Protein AF-A0A284RHS3-F1 (afdb_monomer_lite)

Sequence (87 aa):
MAYVGLHEETWKRMHTLEELVGPQYSFTHYGWSGSVAMPITNKHGTIIAVLTGHPEDPNWDRVHKEVADHLETTCHAFTLTKKQRTH

Structure (mmCIF, N/CA/C/O backbone):
data_AF-A0A284RHS3-F1
#
_entry.id   AF-A0A284RHS3-F1
#
loop_
_atom_site.group_PDB
_atom_site.id
_atom_site.type_symbol
_atom_site.label_atom_id
_atom_site.label_alt_id
_atom_site.label_comp_id
_atom_site.label_asym_id
_atom_site.label_entity_id
_atom_site.label_seq_id
_atom_site.pdbx_PDB_ins_code
_atom_site.Cartn_x
_atom_site.Cartn_y
_atom_site.Cartn_z
_atom_site.occupancy
_atom_site.B_iso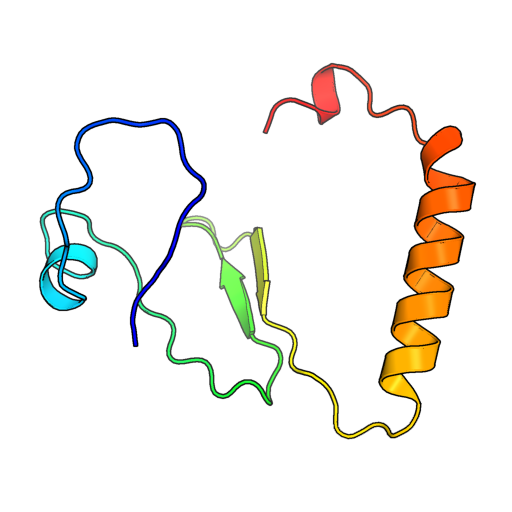_or_equiv
_atom_site.auth_seq_id
_atom_site.auth_comp_id
_atom_site.auth_asym_id
_atom_site.auth_atom_id
_atom_site.pdbx_PDB_model_num
ATOM 1 N N . MET A 1 1 ? 7.657 -4.650 13.566 1.00 36.91 1 MET A N 1
ATOM 2 C CA . MET A 1 1 ? 7.826 -3.907 12.298 1.00 36.91 1 MET A CA 1
ATOM 3 C C . MET A 1 1 ? 7.268 -2.509 12.517 1.00 36.91 1 MET A C 1
ATOM 5 O O . MET A 1 1 ? 6.150 -2.416 13.003 1.00 36.91 1 MET A O 1
ATOM 9 N N . ALA A 1 2 ? 8.068 -1.460 12.304 1.00 42.81 2 ALA A N 1
ATOM 10 C CA . ALA A 1 2 ? 7.747 -0.076 12.679 1.00 42.81 2 ALA A CA 1
ATOM 11 C C . ALA A 1 2 ? 7.585 0.815 11.436 1.00 42.81 2 ALA A C 1
ATOM 13 O O . ALA A 1 2 ? 8.261 0.599 10.433 1.00 42.81 2 ALA A O 1
ATOM 14 N N . TYR A 1 3 ? 6.692 1.803 11.515 1.00 66.25 3 TYR A N 1
ATOM 15 C CA . TYR A 1 3 ? 6.410 2.773 10.452 1.00 66.25 3 TYR A CA 1
ATOM 16 C C . TYR A 1 3 ? 7.208 4.070 10.667 1.00 66.25 3 TYR A C 1
ATOM 18 O O . TYR A 1 3 ? 7.242 4.590 11.783 1.00 66.25 3 TYR A O 1
ATOM 26 N N . VAL A 1 4 ? 7.820 4.614 9.608 1.00 55.38 4 VAL A N 1
ATOM 27 C CA . VAL A 1 4 ? 8.542 5.900 9.626 1.00 55.38 4 VAL A CA 1
ATOM 28 C C . VAL A 1 4 ? 7.919 6.840 8.592 1.00 55.38 4 VAL A C 1
ATOM 30 O O . VAL A 1 4 ? 8.060 6.629 7.393 1.00 55.38 4 VAL A O 1
ATOM 33 N N . GLY A 1 5 ? 7.227 7.882 9.063 1.00 60.69 5 GLY A N 1
ATOM 34 C CA . GLY A 1 5 ? 6.737 8.998 8.244 1.00 60.69 5 GLY A CA 1
ATOM 35 C C . GLY A 1 5 ? 7.688 10.203 8.265 1.00 60.69 5 GLY A C 1
ATOM 36 O O . GLY A 1 5 ? 8.387 10.429 9.263 1.00 60.69 5 GLY A O 1
ATOM 37 N N . LEU A 1 6 ? 7.697 10.962 7.161 1.00 48.84 6 LEU A N 1
ATOM 38 C CA . LEU A 1 6 ? 8.554 12.129 6.902 1.00 48.84 6 LEU A CA 1
ATOM 39 C C . LEU A 1 6 ? 8.453 13.227 7.976 1.00 48.84 6 LEU A C 1
ATOM 41 O O . LEU A 1 6 ? 7.499 13.309 8.747 1.00 48.84 6 LEU A O 1
ATOM 45 N N . HIS A 1 7 ? 9.537 13.990 8.073 1.00 46.00 7 HIS A N 1
ATOM 46 C CA . HIS A 1 7 ? 10.006 14.697 9.257 1.00 46.00 7 HIS A CA 1
ATOM 47 C C . HIS A 1 7 ? 9.836 16.214 9.123 1.00 46.00 7 HIS A C 1
ATOM 49 O O . HIS A 1 7 ? 10.619 16.861 8.435 1.00 46.00 7 HIS A O 1
ATOM 55 N N . GLU A 1 8 ? 8.881 16.768 9.866 1.00 49.84 8 GLU A N 1
ATOM 56 C CA . GLU A 1 8 ? 9.037 18.085 10.481 1.00 49.84 8 GLU A CA 1
ATOM 57 C C . GLU A 1 8 ? 9.108 17.857 11.997 1.00 49.84 8 GLU A C 1
ATOM 59 O O . GLU A 1 8 ? 8.317 17.111 12.579 1.00 49.84 8 GLU A O 1
ATOM 64 N N . GLU A 1 9 ? 10.162 18.384 12.610 1.00 56.22 9 GLU A N 1
ATOM 65 C CA . GLU A 1 9 ? 10.499 18.243 14.023 1.00 56.22 9 GLU A CA 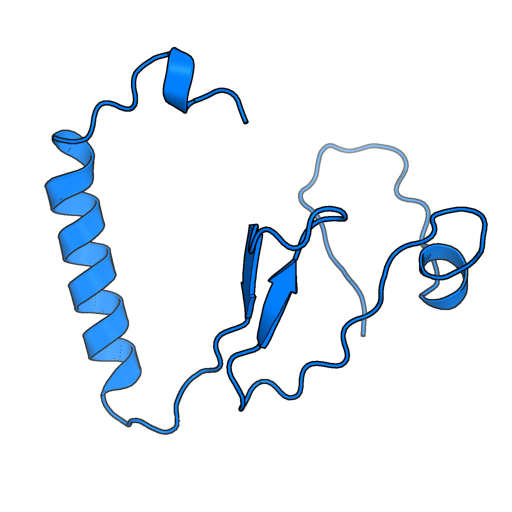1
ATOM 66 C C . GLU A 1 9 ? 9.362 18.783 14.893 1.00 56.22 9 GLU A C 1
ATOM 68 O O . GLU A 1 9 ? 9.200 19.990 15.021 1.00 56.22 9 GLU A O 1
ATOM 73 N N . THR A 1 10 ? 8.539 17.901 15.464 1.00 54.97 10 THR A N 1
ATOM 74 C CA . THR A 1 10 ? 7.959 18.004 16.817 1.00 54.97 10 THR A CA 1
ATOM 75 C C . THR A 1 10 ? 7.026 16.799 17.077 1.00 54.97 10 THR A C 1
ATOM 77 O O . THR A 1 10 ? 6.374 16.286 16.176 1.00 54.97 10 THR A O 1
ATOM 80 N N . TRP A 1 11 ? 6.998 16.314 18.326 1.00 46.91 11 TRP A N 1
ATOM 81 C CA . TRP A 1 11 ? 5.951 15.472 18.949 1.00 46.91 11 TRP A CA 1
ATOM 82 C C . TRP A 1 11 ? 5.586 14.078 18.368 1.00 46.91 11 TRP A C 1
ATOM 84 O O . TRP A 1 11 ? 4.429 13.665 18.428 1.00 46.91 11 TRP A O 1
ATOM 94 N N . LYS A 1 12 ? 6.541 13.255 17.909 1.00 59.75 12 LYS A N 1
ATOM 95 C CA . LYS A 1 12 ? 6.229 11.856 17.529 1.00 59.75 12 LYS A CA 1
ATOM 96 C C . LYS A 1 12 ? 5.948 10.972 18.758 1.00 59.75 12 LYS A C 1
ATOM 98 O O . LYS A 1 12 ? 6.868 10.446 19.379 1.00 59.75 12 LYS A O 1
ATOM 103 N N . ARG A 1 13 ? 4.666 10.783 19.095 1.00 72.12 13 ARG A N 1
ATOM 104 C CA . ARG A 1 13 ? 4.206 9.702 19.983 1.00 72.12 13 ARG A CA 1
ATOM 105 C C . ARG A 1 13 ? 4.271 8.378 19.222 1.00 72.12 13 ARG A C 1
ATOM 107 O O . ARG A 1 13 ? 3.776 8.272 18.104 1.00 72.12 13 ARG A O 1
ATOM 114 N N . MET A 1 14 ? 4.895 7.374 19.826 1.00 79.62 14 MET A N 1
ATOM 115 C CA . MET A 1 14 ? 4.910 6.021 19.282 1.00 79.62 14 MET A CA 1
ATOM 116 C C . MET A 1 14 ? 3.561 5.354 19.576 1.00 79.62 14 MET A C 1
ATOM 118 O O . MET A 1 14 ? 3.125 5.349 20.725 1.00 79.62 14 MET A O 1
ATOM 122 N N . HIS A 1 15 ? 2.912 4.827 18.540 1.00 82.56 15 HIS A N 1
ATOM 123 C CA . HIS A 1 15 ? 1.636 4.117 18.630 1.00 82.56 15 HIS A CA 1
ATOM 124 C C . HIS A 1 15 ? 1.840 2.628 18.371 1.00 82.56 15 HIS A C 1
ATOM 126 O O . HIS A 1 15 ? 2.633 2.260 17.496 1.00 82.56 15 HIS A O 1
ATOM 132 N N . THR A 1 16 ? 1.136 1.770 19.112 1.00 88.19 16 THR A N 1
ATOM 133 C CA . THR A 1 16 ? 1.118 0.330 18.811 1.00 88.19 16 THR A CA 1
ATOM 134 C C . THR A 1 16 ? 0.102 0.022 17.714 1.00 88.19 16 THR A C 1
ATOM 136 O O . THR A 1 16 ? -0.786 0.826 17.421 1.00 88.19 16 THR A O 1
ATOM 139 N N . LEU A 1 17 ? 0.219 -1.153 17.088 1.00 84.62 17 LEU A N 1
ATOM 140 C CA . LEU A 1 17 ? -0.754 -1.572 16.081 1.00 84.62 17 LEU A CA 1
ATOM 141 C C . LEU A 1 17 ? -2.153 -1.699 16.696 1.00 84.62 17 LEU A C 1
ATOM 143 O O . LEU A 1 17 ? -3.117 -1.269 16.071 1.00 84.62 17 LEU A O 1
ATOM 147 N N . GLU A 1 18 ? -2.254 -2.228 17.919 1.00 86.44 18 GLU A N 1
ATOM 148 C CA . GLU A 1 18 ? -3.515 -2.374 18.655 1.00 86.44 18 GLU A CA 1
ATOM 149 C C . GLU A 1 18 ? -4.195 -1.025 18.900 1.00 86.44 18 GLU A C 1
ATOM 151 O O . GLU A 1 18 ? -5.413 -0.929 18.771 1.00 86.44 18 GLU A O 1
ATOM 156 N N . GLU A 1 19 ? -3.425 0.026 19.206 1.00 85.94 19 GLU A N 1
ATOM 157 C CA . GLU A 1 19 ? -3.969 1.382 19.331 1.00 85.94 19 GLU A CA 1
ATOM 158 C C . GLU A 1 19 ? -4.563 1.854 17.999 1.00 85.94 19 GLU A C 1
ATOM 160 O O . GLU A 1 19 ? -5.690 2.348 17.970 1.00 85.94 19 GLU A O 1
ATOM 165 N N . LEU A 1 20 ? -3.842 1.654 16.890 1.00 85.62 20 LEU A N 1
ATOM 166 C CA . LEU A 1 20 ? -4.257 2.115 15.562 1.00 85.62 20 LEU A CA 1
ATOM 167 C C . LEU A 1 20 ? -5.493 1.376 15.030 1.00 85.62 20 LEU A C 1
ATOM 169 O O . LEU A 1 20 ? -6.383 2.008 14.461 1.00 85.62 20 LEU A O 1
ATOM 173 N N . VAL A 1 21 ? -5.573 0.056 15.214 1.00 88.00 21 VAL A N 1
ATOM 174 C CA . VAL A 1 21 ? -6.752 -0.737 14.800 1.00 88.00 21 VAL A CA 1
ATOM 175 C C . VAL A 1 21 ? -7.895 -0.668 15.810 1.00 88.00 21 VAL A C 1
ATOM 177 O O . VAL A 1 21 ? -9.025 -1.048 15.504 1.00 88.00 21 VAL A O 1
ATOM 180 N N . GLY A 1 22 ? -7.600 -0.201 17.022 1.00 84.25 22 GLY A N 1
ATOM 181 C CA . GLY A 1 22 ? -8.554 -0.044 18.102 1.00 84.25 22 GLY A CA 1
ATOM 182 C C . GLY A 1 22 ? -9.580 1.063 17.841 1.00 84.25 22 GLY A C 1
ATOM 183 O O . GLY A 1 22 ? -9.475 1.833 16.884 1.00 84.25 22 GLY A O 1
ATOM 184 N N . PRO A 1 23 ? -10.574 1.201 18.733 1.00 84.75 23 PRO A N 1
ATOM 185 C CA . PRO A 1 23 ? -11.716 2.097 18.537 1.00 84.75 23 PRO A CA 1
ATOM 186 C C . PRO A 1 23 ? -11.324 3.576 18.436 1.00 84.75 23 PRO A C 1
ATOM 188 O O . PRO A 1 23 ? -12.091 4.380 17.915 1.00 84.75 23 PRO A O 1
ATOM 191 N N . GLN A 1 24 ? -10.136 3.942 18.923 1.00 82.81 24 GLN A N 1
ATOM 192 C CA . GLN A 1 24 ? -9.658 5.319 18.918 1.00 82.81 24 GLN A CA 1
ATOM 193 C C . GLN A 1 24 ? -9.332 5.832 17.509 1.00 82.81 24 GLN A C 1
ATOM 195 O O . GLN A 1 24 ? -9.659 6.973 17.194 1.00 82.81 24 GLN A O 1
ATOM 200 N N . TYR A 1 25 ? -8.699 5.005 16.673 1.00 80.12 25 TYR A N 1
ATOM 201 C CA . TYR A 1 25 ? -8.252 5.403 15.332 1.00 80.12 25 TYR A CA 1
ATOM 202 C C . TYR A 1 25 ? -8.947 4.611 14.221 1.00 80.12 25 TYR A C 1
ATOM 204 O O . TYR A 1 25 ? -9.078 5.118 13.108 1.00 80.12 25 TYR A O 1
ATOM 212 N N . SER A 1 26 ? -9.466 3.416 14.529 1.00 83.25 26 SER A N 1
ATOM 213 C CA . SER A 1 26 ? -10.265 2.576 13.627 1.00 83.25 26 SER A CA 1
ATOM 214 C C . SER A 1 26 ? -9.589 2.303 12.278 1.00 83.25 26 SER A C 1
ATOM 216 O O . SER A 1 26 ? -10.252 2.205 11.242 1.00 83.25 26 SER A O 1
ATOM 218 N N . PHE A 1 27 ? -8.259 2.200 12.260 1.00 84.31 27 PHE A N 1
ATOM 219 C CA . PHE A 1 27 ? -7.536 1.854 11.043 1.00 84.31 27 PHE A CA 1
ATOM 220 C C . PHE A 1 27 ? -7.742 0.383 10.700 1.00 84.31 27 PHE A C 1
ATOM 222 O O . PHE A 1 27 ? -7.809 -0.491 11.560 1.00 84.31 27 PHE A O 1
ATOM 229 N N . THR A 1 28 ? -7.818 0.100 9.404 1.00 83.00 28 THR A N 1
A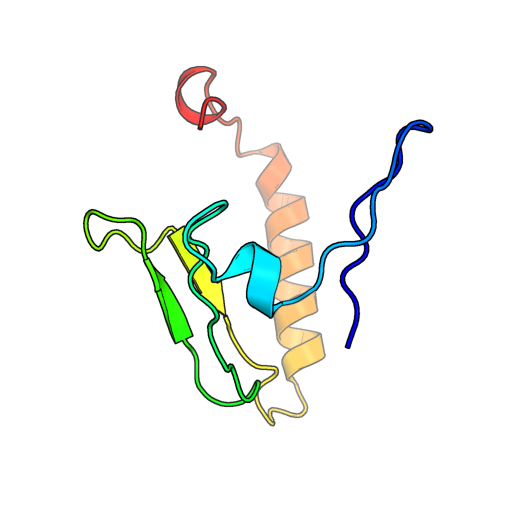TOM 230 C CA . THR A 1 28 ? -7.877 -1.275 8.911 1.00 83.00 28 THR A CA 1
ATOM 231 C C . THR A 1 28 ? -6.462 -1.776 8.672 1.00 83.00 28 THR A C 1
ATOM 233 O O . THR A 1 28 ? -5.726 -1.210 7.864 1.00 83.00 28 THR A O 1
ATOM 236 N N . HIS A 1 29 ? -6.077 -2.841 9.369 1.00 84.12 29 HIS A N 1
ATOM 237 C CA . HIS A 1 29 ? -4.806 -3.507 9.124 1.00 84.12 29 HIS A CA 1
ATOM 238 C C . HIS A 1 29 ? -4.948 -4.519 7.986 1.00 84.12 29 HIS A C 1
ATOM 240 O O . HIS A 1 29 ? -5.760 -5.441 8.055 1.00 84.12 29 HIS A O 1
ATOM 246 N N . TYR A 1 30 ?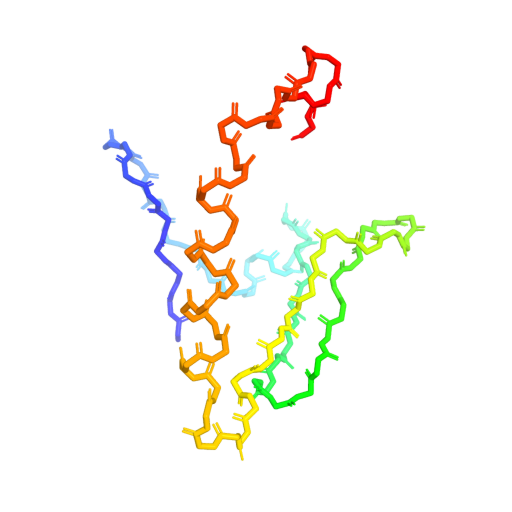 -4.129 -4.351 6.951 1.00 82.31 30 TYR A N 1
ATOM 247 C CA . TYR A 1 30 ? -4.063 -5.246 5.805 1.00 82.31 30 TYR A CA 1
ATOM 248 C C . TYR A 1 30 ? -2.790 -6.091 5.888 1.00 82.31 30 TYR A C 1
ATOM 250 O O . TYR A 1 30 ? -1.689 -5.601 5.643 1.00 82.31 30 TYR A O 1
ATOM 258 N N . GLY A 1 31 ? -2.942 -7.371 6.235 1.00 79.62 31 GLY A N 1
ATOM 259 C CA . GLY A 1 31 ? -1.842 -8.334 6.257 1.00 79.62 31 GLY A CA 1
ATOM 260 C C . GLY A 1 31 ? -1.454 -8.744 4.839 1.00 79.62 31 GLY A C 1
ATOM 261 O O . GLY A 1 31 ? -1.973 -9.725 4.315 1.00 79.62 31 GLY A O 1
ATOM 262 N N . TRP A 1 32 ? -0.579 -7.973 4.202 1.00 84.06 32 TRP A N 1
ATOM 263 C CA . TRP A 1 32 ? -0.148 -8.231 2.833 1.00 84.06 32 TRP A CA 1
ATOM 264 C C . TRP A 1 32 ? 1.144 -9.053 2.786 1.00 84.06 32 TRP A C 1
ATOM 266 O O . TRP A 1 32 ? 2.142 -8.682 3.397 1.00 84.06 32 TRP A O 1
ATOM 276 N N . SER A 1 33 ? 1.135 -10.156 2.034 1.00 77.69 33 SER A N 1
ATOM 277 C CA . SER A 1 33 ? 2.283 -11.062 1.881 1.00 77.69 33 SER A CA 1
ATOM 278 C C . SER A 1 33 ? 3.324 -10.592 0.863 1.00 77.69 33 SER A C 1
ATOM 280 O O . SER A 1 33 ? 4.361 -11.234 0.728 1.00 77.69 33 SER A O 1
ATOM 282 N N . GLY A 1 34 ? 3.048 -9.525 0.106 1.00 75.81 34 GLY A N 1
ATOM 283 C CA . GLY A 1 34 ? 3.949 -9.029 -0.937 1.00 75.81 34 GLY A CA 1
ATOM 284 C C . GLY A 1 34 ? 3.882 -9.779 -2.271 1.00 75.81 34 GLY A C 1
ATOM 285 O O . GLY A 1 34 ? 4.557 -9.370 -3.203 1.00 75.81 34 GLY A O 1
ATOM 286 N N . SER A 1 35 ? 3.086 -10.849 -2.391 1.00 74.12 35 SER A N 1
ATOM 287 C CA . SER A 1 35 ? 3.050 -11.710 -3.590 1.00 74.12 35 SER A CA 1
ATOM 288 C C . SER A 1 35 ? 1.787 -11.560 -4.440 1.00 74.12 35 SER A C 1
ATOM 290 O O . SER A 1 35 ? 1.846 -11.628 -5.664 1.00 74.12 35 SER A O 1
ATOM 292 N N . VAL A 1 36 ? 0.632 -11.335 -3.813 1.00 77.94 36 VAL A N 1
ATOM 293 C CA . VAL A 1 36 ? -0.655 -11.189 -4.508 1.00 77.94 36 VAL A CA 1
ATOM 294 C C . VAL A 1 36 ? -1.034 -9.720 -4.543 1.00 77.94 36 VAL A C 1
ATOM 296 O O . VAL A 1 36 ? -1.040 -9.070 -3.500 1.00 77.94 36 VAL A O 1
ATOM 299 N N . ALA A 1 37 ? -1.365 -9.191 -5.722 1.00 81.50 37 ALA A N 1
ATOM 300 C CA . ALA A 1 37 ? -1.848 -7.821 -5.831 1.00 81.50 37 ALA A CA 1
ATOM 301 C C . ALA A 1 37 ? -3.118 -7.639 -4.981 1.00 81.50 37 ALA A C 1
ATOM 303 O O . ALA A 1 37 ? -4.091 -8.374 -5.156 1.00 81.50 37 ALA A O 1
ATOM 304 N N . MET A 1 38 ? -3.110 -6.672 -4.062 1.00 84.50 38 MET A N 1
ATOM 305 C CA . MET A 1 38 ? -4.222 -6.424 -3.145 1.00 84.50 38 MET A CA 1
ATOM 306 C C . MET A 1 38 ? -4.712 -4.975 -3.262 1.00 84.50 38 MET A C 1
ATOM 308 O O . MET A 1 38 ? -3.951 -4.048 -2.973 1.00 84.50 38 MET A O 1
ATOM 312 N N . PRO A 1 39 ? -5.972 -4.746 -3.671 1.00 84.81 39 PRO A N 1
ATOM 313 C CA . PRO A 1 39 ? -6.537 -3.407 -3.707 1.00 84.81 39 PRO A CA 1
ATOM 314 C C . PRO A 1 39 ? -6.840 -2.909 -2.289 1.00 84.81 39 PRO A C 1
ATOM 316 O O . PRO A 1 39 ? -7.379 -3.638 -1.459 1.00 84.81 39 PRO A O 1
ATOM 319 N N . ILE A 1 40 ? -6.542 -1.640 -2.033 1.00 84.56 40 ILE A N 1
ATOM 320 C CA . ILE A 1 40 ? -6.971 -0.901 -0.848 1.00 84.56 40 ILE A CA 1
ATOM 321 C C . ILE A 1 40 ? -8.143 -0.023 -1.258 1.00 84.56 40 ILE A C 1
ATOM 323 O O . ILE A 1 40 ? -8.020 0.821 -2.151 1.00 84.56 40 ILE A O 1
ATOM 327 N N . THR A 1 41 ? -9.286 -0.223 -0.609 1.00 85.31 41 THR A N 1
ATOM 328 C CA . THR A 1 41 ? -10.523 0.493 -0.924 1.00 85.31 41 THR A CA 1
ATOM 329 C C . THR A 1 41 ? -10.898 1.490 0.161 1.00 85.31 41 THR A C 1
ATOM 331 O O . THR A 1 41 ? -10.699 1.238 1.349 1.00 85.31 41 THR A O 1
ATOM 334 N N . ASN A 1 42 ? -11.505 2.609 -0.234 1.00 82.81 42 ASN A N 1
ATOM 335 C CA . ASN A 1 42 ? -12.171 3.503 0.709 1.00 82.81 42 ASN A CA 1
ATOM 336 C C . ASN A 1 42 ? -13.490 2.887 1.228 1.00 82.81 42 ASN A C 1
ATOM 338 O O . ASN A 1 42 ? -13.942 1.838 0.768 1.00 82.81 42 ASN A O 1
ATOM 342 N N . LYS A 1 43 ? -14.161 3.591 2.148 1.00 82.00 43 LYS A N 1
ATOM 343 C CA . LYS A 1 43 ? -15.463 3.189 2.719 1.00 82.00 43 LYS A CA 1
ATOM 344 C C . LYS A 1 43 ? -16.602 3.008 1.699 1.00 82.00 43 LYS A C 1
ATOM 346 O O . LYS A 1 43 ? -17.645 2.473 2.050 1.00 82.00 43 LYS A O 1
ATOM 351 N N . HIS A 1 44 ? -16.424 3.477 0.465 1.00 86.31 44 HIS A N 1
ATOM 352 C CA . HIS A 1 44 ? -17.382 3.351 -0.636 1.00 86.31 44 HIS A CA 1
ATOM 353 C C . HIS A 1 44 ? -17.006 2.233 -1.621 1.00 86.31 44 HIS A C 1
ATOM 355 O O . HIS A 1 44 ? -17.647 2.099 -2.660 1.00 86.31 44 HIS A O 1
ATOM 361 N N . GLY A 1 45 ? -15.961 1.451 -1.330 1.00 81.81 45 GLY A N 1
ATOM 362 C CA . GLY A 1 45 ? -15.472 0.394 -2.215 1.00 81.81 45 GLY A CA 1
ATOM 363 C C . GLY A 1 45 ? -14.653 0.901 -3.407 1.00 81.81 45 GLY A C 1
ATOM 364 O O . GLY A 1 45 ? -14.296 0.113 -4.277 1.00 81.81 45 GLY A O 1
ATOM 365 N N . THR A 1 46 ? -14.326 2.196 -3.474 1.00 84.88 46 THR A N 1
ATOM 366 C CA . THR A 1 46 ? -13.442 2.734 -4.518 1.00 84.88 46 THR A CA 1
ATOM 367 C C . THR A 1 46 ? -12.000 2.356 -4.212 1.00 84.88 46 THR A C 1
ATOM 369 O O . THR A 1 46 ? -11.529 2.614 -3.104 1.00 84.88 46 THR A O 1
ATOM 372 N N . ILE A 1 47 ? -11.289 1.791 -5.190 1.00 81.69 47 ILE A N 1
ATOM 373 C CA . ILE A 1 47 ? -9.857 1.493 -5.076 1.00 81.69 47 ILE A CA 1
ATOM 374 C C . ILE A 1 47 ? -9.089 2.815 -5.010 1.00 81.69 47 ILE A C 1
ATOM 376 O O . ILE A 1 47 ? -9.139 3.608 -5.948 1.00 81.69 47 ILE A O 1
ATOM 380 N N . ILE A 1 48 ? -8.400 3.048 -3.895 1.00 83.75 48 ILE A N 1
ATOM 381 C CA . ILE A 1 48 ? -7.566 4.239 -3.674 1.00 83.75 48 ILE A CA 1
ATOM 382 C C . ILE A 1 48 ? -6.071 3.932 -3.794 1.00 83.75 48 ILE A C 1
ATOM 384 O O . ILE A 1 48 ? -5.281 4.835 -4.043 1.00 83.75 48 ILE A O 1
ATOM 388 N N . ALA A 1 49 ? -5.682 2.667 -3.641 1.00 77.94 49 ALA A N 1
ATOM 389 C CA . ALA A 1 49 ? -4.325 2.192 -3.876 1.00 77.94 49 ALA A CA 1
ATOM 390 C C . ALA A 1 49 ? -4.348 0.701 -4.229 1.00 77.94 49 ALA A C 1
ATOM 392 O O . ALA A 1 49 ? -5.302 -0.004 -3.900 1.00 77.94 49 ALA A O 1
ATOM 393 N N . VAL A 1 50 ? -3.293 0.205 -4.870 1.00 81.94 50 VAL A N 1
ATOM 394 C CA . VAL A 1 50 ? -3.088 -1.232 -5.089 1.00 81.94 50 VAL A CA 1
ATOM 395 C C . VAL A 1 50 ? -1.713 -1.593 -4.551 1.00 81.94 50 VAL A C 1
ATOM 397 O O . VAL A 1 50 ? -0.705 -1.059 -5.009 1.00 81.94 50 VAL A O 1
ATOM 400 N N . LEU A 1 51 ? -1.676 -2.497 -3.575 1.00 81.81 51 LEU A N 1
ATOM 401 C CA . LEU A 1 51 ? -0.438 -3.115 -3.122 1.00 81.81 51 LEU A CA 1
ATOM 402 C C . LEU A 1 51 ? -0.046 -4.152 -4.167 1.00 81.81 51 LEU A C 1
ATOM 404 O O . LEU A 1 51 ? -0.711 -5.176 -4.306 1.00 81.81 51 LEU A O 1
ATOM 408 N N . THR A 1 52 ? 0.985 -3.858 -4.947 1.00 79.88 52 THR A N 1
ATOM 409 C CA . THR A 1 52 ? 1.497 -4.760 -5.980 1.00 79.88 52 THR A CA 1
ATOM 410 C C . THR A 1 52 ? 2.856 -5.272 -5.552 1.00 79.88 52 THR A C 1
ATOM 412 O O . THR A 1 52 ? 3.701 -4.509 -5.090 1.00 79.88 52 THR A O 1
ATOM 415 N N . GLY A 1 53 ? 3.013 -6.591 -5.618 1.00 71.38 53 GLY A N 1
ATOM 416 C CA . GLY A 1 53 ? 4.248 -7.252 -5.234 1.00 71.38 53 GLY A CA 1
ATOM 417 C C . GLY A 1 53 ? 5.353 -6.936 -6.221 1.00 71.38 53 GLY A C 1
ATOM 418 O O . GLY A 1 53 ? 5.074 -6.476 -7.325 1.00 71.38 53 GLY A O 1
ATOM 419 N N . HIS A 1 54 ? 6.592 -7.243 -5.852 1.00 69.88 54 HIS A N 1
ATOM 420 C CA . HIS A 1 54 ? 7.627 -7.451 -6.857 1.00 69.88 54 HIS A CA 1
ATOM 421 C C . HIS A 1 54 ? 7.343 -8.828 -7.480 1.00 69.88 54 HIS A C 1
ATOM 423 O O . HIS A 1 54 ? 7.487 -9.832 -6.777 1.00 69.88 54 HIS A O 1
ATOM 429 N N . PRO A 1 55 ? 6.847 -8.915 -8.726 1.00 68.12 55 PRO A N 1
ATOM 430 C CA . PRO A 1 55 ? 6.677 -10.200 -9.378 1.00 68.12 55 PRO A CA 1
ATOM 431 C C . PRO A 1 55 ? 8.041 -10.880 -9.493 1.00 68.12 55 PRO A C 1
ATOM 433 O O . PRO A 1 55 ? 9.062 -10.216 -9.646 1.00 68.12 55 PRO A O 1
ATOM 436 N N . GLU A 1 56 ? 8.058 -12.210 -9.451 1.00 68.31 56 GLU A N 1
ATOM 437 C CA . GLU A 1 56 ? 9.254 -13.021 -9.712 1.00 68.31 56 GLU A CA 1
ATOM 438 C C . GLU A 1 56 ? 9.622 -12.997 -11.212 1.00 68.31 56 GLU A C 1
ATOM 440 O O . GLU A 1 56 ? 9.799 -14.033 -11.849 1.00 68.31 56 GLU A O 1
ATOM 445 N N . ASP A 1 57 ? 9.685 -11.807 -11.811 1.00 69.75 57 ASP A N 1
ATOM 446 C CA . ASP A 1 57 ? 10.166 -11.586 -13.168 1.00 69.75 57 ASP A CA 1
ATOM 447 C C . ASP A 1 57 ? 11.593 -11.021 -13.089 1.00 69.75 57 ASP A C 1
ATOM 449 O O . ASP A 1 57 ? 11.781 -9.901 -12.609 1.00 69.75 57 ASP A O 1
ATOM 453 N N . PRO A 1 58 ? 12.612 -11.745 -13.588 1.00 75.81 58 PRO A N 1
ATOM 454 C CA . PRO A 1 58 ? 13.992 -11.260 -13.633 1.00 75.81 58 PRO A CA 1
ATOM 455 C C . PRO A 1 58 ? 14.174 -9.927 -14.377 1.00 75.81 58 PRO A C 1
ATOM 457 O O . PRO A 1 58 ? 15.201 -9.270 -14.217 1.00 75.81 58 PRO A O 1
ATOM 460 N N . ASN A 1 59 ? 13.209 -9.527 -15.210 1.00 77.81 59 ASN A N 1
ATOM 461 C CA . ASN A 1 59 ? 13.221 -8.266 -15.946 1.00 77.81 59 ASN A CA 1
ATOM 462 C C . ASN A 1 59 ? 12.400 -7.158 -15.273 1.00 77.81 59 ASN A C 1
ATOM 464 O O . ASN A 1 59 ? 12.308 -6.069 -15.846 1.00 77.81 59 ASN A O 1
ATOM 468 N N . TRP A 1 60 ? 11.802 -7.395 -14.100 1.00 74.44 60 TRP A N 1
ATOM 469 C CA . TRP A 1 60 ? 10.901 -6.434 -13.457 1.00 74.44 60 TRP A CA 1
ATOM 470 C C . TRP A 1 60 ? 11.551 -5.067 -13.239 1.00 74.44 60 TRP A C 1
ATOM 472 O O . TRP A 1 60 ? 10.943 -4.044 -13.546 1.00 74.44 60 TRP A O 1
ATOM 482 N N . ASP A 1 61 ? 12.815 -5.044 -12.815 1.00 77.44 61 ASP A N 1
ATOM 483 C CA . ASP A 1 61 ? 13.576 -3.804 -12.635 1.00 77.44 61 ASP A CA 1
ATOM 484 C C . ASP A 1 61 ? 13.715 -3.017 -13.944 1.00 77.44 61 ASP A C 1
ATOM 486 O O . ASP A 1 61 ? 13.613 -1.788 -13.956 1.00 77.44 61 ASP A O 1
ATOM 490 N N . ARG A 1 62 ? 13.903 -3.718 -15.071 1.00 81.31 62 ARG A N 1
ATOM 491 C CA . ARG A 1 62 ? 13.983 -3.090 -16.395 1.00 81.31 62 ARG A CA 1
ATOM 492 C C . ARG A 1 62 ? 12.634 -2.504 -16.801 1.00 81.31 62 ARG A C 1
ATOM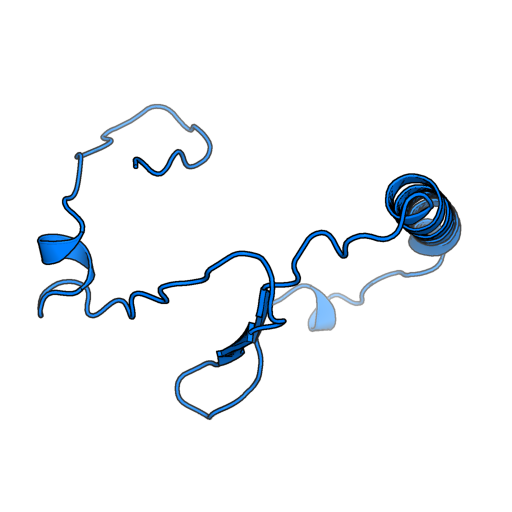 494 O O . ARG A 1 62 ? 12.592 -1.357 -17.232 1.00 81.31 62 ARG A O 1
ATOM 501 N N . VAL A 1 63 ? 11.550 -3.259 -16.619 1.00 76.88 63 VAL A N 1
ATOM 502 C CA . VAL A 1 63 ? 10.181 -2.804 -16.918 1.00 76.88 63 VAL A CA 1
ATOM 503 C C . VAL A 1 63 ? 9.820 -1.581 -16.073 1.00 76.88 63 VAL A C 1
ATOM 505 O O . VAL A 1 63 ? 9.322 -0.592 -16.605 1.00 76.88 63 VAL A O 1
ATOM 508 N N . HIS A 1 64 ? 10.125 -1.600 -14.774 1.00 76.00 64 HIS A N 1
ATOM 509 C CA . HIS A 1 64 ? 9.880 -0.458 -13.893 1.00 76.00 64 HIS A CA 1
ATOM 510 C C . HIS A 1 64 ? 10.659 0.780 -14.312 1.00 76.00 64 HIS A C 1
ATOM 512 O O . HIS A 1 64 ? 10.102 1.879 -14.312 1.00 76.00 64 HIS A O 1
ATOM 518 N N . LYS A 1 65 ? 11.934 0.607 -14.668 1.00 80.62 65 LYS A N 1
ATOM 519 C CA . LYS A 1 65 ? 12.784 1.708 -15.106 1.00 80.62 65 LYS A CA 1
ATOM 520 C C . LYS A 1 65 ? 12.288 2.315 -16.416 1.00 80.62 65 LYS A C 1
ATOM 522 O O . LYS A 1 65 ? 12.140 3.525 -16.494 1.00 80.62 65 LYS A O 1
ATOM 527 N N . GLU A 1 66 ? 11.957 1.488 -17.404 1.00 80.25 66 GLU A N 1
ATOM 528 C CA . GLU A 1 66 ? 11.419 1.956 -18.687 1.00 80.25 66 GLU A CA 1
ATOM 529 C C . GLU A 1 66 ? 10.101 2.725 -18.506 1.00 80.25 66 GLU A C 1
ATOM 531 O O . GLU A 1 66 ? 9.906 3.775 -19.119 1.00 80.25 66 GLU A O 1
ATOM 536 N N . VAL A 1 67 ? 9.211 2.251 -17.628 1.00 76.88 67 VAL A N 1
ATOM 537 C CA . VAL A 1 67 ? 7.953 2.946 -17.317 1.00 76.88 67 VAL A CA 1
ATOM 538 C C . VAL A 1 67 ? 8.204 4.259 -16.573 1.00 76.88 67 VAL A C 1
ATOM 540 O O . VAL A 1 67 ? 7.557 5.257 -16.888 1.00 76.88 67 VAL A O 1
ATOM 543 N N . ALA A 1 68 ? 9.133 4.287 -15.614 1.00 79.06 68 ALA A N 1
ATOM 544 C CA . ALA A 1 68 ? 9.497 5.503 -14.888 1.00 79.06 68 ALA A CA 1
ATOM 545 C C . ALA A 1 68 ? 10.106 6.558 -15.825 1.00 79.06 68 ALA A C 1
ATOM 547 O O . ALA A 1 68 ? 9.622 7.688 -15.855 1.00 79.06 68 ALA A O 1
ATOM 548 N N . ASP A 1 69 ? 11.074 6.167 -16.657 1.00 81.00 69 ASP A N 1
ATOM 549 C CA . ASP A 1 69 ? 11.711 7.040 -17.649 1.00 81.00 69 ASP A CA 1
ATOM 550 C C . ASP A 1 69 ? 10.664 7.583 -18.649 1.00 81.00 69 ASP A C 1
ATOM 552 O O . ASP A 1 69 ? 10.669 8.763 -19.024 1.00 81.00 69 ASP A O 1
ATOM 556 N N . HIS A 1 70 ? 9.702 6.748 -19.058 1.00 77.38 70 HIS A N 1
ATOM 557 C CA . HIS A 1 70 ? 8.613 7.171 -19.939 1.00 77.38 70 HIS A CA 1
ATOM 558 C C . HIS A 1 70 ? 7.627 8.127 -19.250 1.00 77.38 70 HIS A C 1
ATOM 560 O O . HIS A 1 70 ? 7.170 9.104 -19.850 1.00 77.38 70 HIS A O 1
ATOM 566 N N . LEU A 1 71 ? 7.307 7.883 -17.978 1.00 75.44 71 LEU A N 1
ATOM 567 C CA . LEU A 1 71 ? 6.482 8.788 -17.187 1.00 75.44 71 LEU A CA 1
ATOM 568 C C . LEU A 1 71 ? 7.177 10.129 -16.986 1.00 75.44 71 LEU A C 1
ATOM 570 O O . LEU A 1 71 ? 6.527 11.143 -17.193 1.00 75.44 71 LEU A O 1
ATOM 574 N N . GLU A 1 72 ? 8.465 10.171 -16.651 1.00 76.81 72 GLU A N 1
ATOM 575 C CA . GLU A 1 72 ? 9.210 11.425 -16.479 1.00 76.81 72 GLU A CA 1
ATOM 576 C C . GLU A 1 72 ? 9.258 12.244 -17.773 1.00 76.81 72 GLU A C 1
ATOM 578 O O . GLU A 1 72 ? 8.930 13.434 -17.775 1.00 76.81 72 GLU A O 1
ATOM 583 N N . THR A 1 73 ? 9.566 11.595 -18.898 1.00 76.56 73 THR A N 1
ATOM 584 C CA . THR A 1 73 ? 9.590 12.256 -20.213 1.00 76.56 73 THR A CA 1
ATOM 585 C C . THR A 1 73 ? 8.215 12.778 -20.634 1.00 76.56 73 THR A C 1
ATOM 587 O O . THR A 1 73 ? 8.119 13.855 -21.227 1.00 76.56 73 THR A O 1
ATOM 590 N N . THR A 1 74 ? 7.137 12.076 -20.276 1.00 68.69 74 THR A N 1
ATOM 591 C CA . THR A 1 74 ? 5.762 12.473 -20.624 1.00 68.69 74 THR A CA 1
ATOM 592 C C . THR A 1 74 ? 5.125 13.399 -19.576 1.00 68.69 74 THR A C 1
ATOM 594 O O . THR A 1 74 ? 4.209 14.158 -19.893 1.00 68.69 74 THR A O 1
ATOM 597 N N . CYS A 1 75 ? 5.618 13.416 -18.335 1.00 61.03 75 CYS A N 1
ATOM 598 C CA . CYS A 1 75 ? 5.095 14.222 -17.225 1.00 61.03 75 CYS A CA 1
ATOM 599 C C . CYS A 1 75 ? 5.157 15.721 -17.541 1.00 61.03 75 CYS A C 1
ATOM 601 O O . CYS A 1 75 ? 4.235 16.467 -17.212 1.00 61.03 75 CYS A O 1
ATOM 603 N N . HIS A 1 76 ? 6.172 16.153 -18.292 1.00 60.31 76 HIS A N 1
ATOM 604 C CA . HIS A 1 76 ? 6.265 17.526 -18.791 1.00 60.31 76 HIS A CA 1
ATOM 605 C C . HIS A 1 76 ? 5.092 17.937 -19.702 1.00 60.31 76 HIS A C 1
ATOM 607 O O . HIS A 1 76 ? 4.790 19.126 -19.795 1.00 60.31 76 HIS A O 1
ATOM 613 N N . ALA A 1 77 ? 4.401 16.983 -20.335 1.00 61.00 77 ALA A N 1
ATOM 614 C CA . ALA A 1 77 ? 3.205 17.230 -21.141 1.00 61.00 77 ALA A CA 1
ATOM 615 C C . ALA A 1 77 ? 1.897 17.145 -20.326 1.00 61.00 77 ALA A C 1
ATOM 617 O O . ALA A 1 77 ? 0.875 17.708 -20.728 1.00 61.00 77 ALA A O 1
ATOM 618 N N . PHE A 1 78 ? 1.910 16.492 -19.159 1.00 55.00 78 PHE A N 1
ATOM 619 C CA . PHE A 1 78 ? 0.737 16.336 -18.298 1.00 55.00 78 PHE A CA 1
ATOM 620 C C . PHE A 1 78 ? 0.614 17.495 -17.306 1.00 55.00 78 PHE A C 1
ATOM 622 O O . PHE A 1 78 ? 0.980 17.417 -16.133 1.00 55.00 78 PHE A O 1
ATOM 629 N N . THR A 1 79 ? 0.011 18.593 -17.759 1.00 59.62 79 THR A N 1
ATOM 630 C CA . THR A 1 79 ? -0.400 19.656 -16.834 1.00 59.62 79 THR A CA 1
ATOM 631 C C . THR A 1 79 ? -1.693 19.235 -16.137 1.00 59.62 79 THR A C 1
ATOM 633 O O . THR A 1 79 ? -2.783 19.409 -16.679 1.00 59.62 79 THR A O 1
ATOM 636 N N . LEU A 1 80 ? -1.593 18.676 -14.925 1.00 61.03 80 LEU A N 1
ATOM 637 C CA . LEU A 1 80 ? -2.773 18.466 -14.081 1.00 61.03 80 LEU A CA 1
ATOM 638 C C . LEU A 1 80 ? -3.442 19.821 -13.832 1.00 61.03 80 LEU A C 1
ATOM 640 O O . LEU A 1 80 ? -2.842 20.738 -13.260 1.00 61.03 80 LEU A O 1
ATOM 644 N N . THR A 1 81 ? -4.687 19.961 -14.277 1.00 69.38 81 THR A N 1
ATOM 645 C CA . THR A 1 81 ? -5.457 21.188 -14.067 1.00 69.38 81 THR A CA 1
ATOM 646 C C . THR A 1 81 ? -5.676 21.417 -12.569 1.00 69.38 81 THR A C 1
ATOM 648 O O . THR A 1 81 ? -5.663 20.478 -11.773 1.00 69.38 81 THR A O 1
ATOM 651 N N . LYS A 1 82 ? -5.920 22.669 -12.152 1.00 56.84 82 LYS A N 1
ATOM 652 C CA . LYS A 1 82 ? -6.152 23.006 -10.731 1.00 56.84 82 LYS A CA 1
ATOM 653 C C . LYS A 1 82 ? -7.235 22.141 -10.072 1.00 56.84 82 LYS A C 1
ATOM 655 O O . LYS A 1 82 ? -7.114 21.843 -8.895 1.00 56.84 82 LYS A O 1
ATOM 660 N N . LYS A 1 83 ? -8.247 21.699 -10.830 1.00 58.62 83 LYS A N 1
ATOM 661 C CA . LYS A 1 83 ? -9.302 20.796 -10.340 1.00 58.62 83 LYS A CA 1
ATOM 662 C C . LYS A 1 83 ? -8.826 19.358 -10.098 1.00 58.62 83 LYS A C 1
ATOM 664 O O . LYS A 1 83 ? -9.415 18.679 -9.276 1.00 58.62 83 LYS A O 1
ATOM 669 N N . GLN A 1 84 ? -7.786 18.897 -10.793 1.00 59.91 84 GLN A N 1
ATOM 670 C CA . GLN A 1 84 ? -7.239 17.538 -10.660 1.00 59.91 84 GLN A CA 1
ATOM 671 C C . GLN A 1 84 ? -6.169 17.428 -9.565 1.00 59.91 84 GLN A C 1
ATOM 673 O O . GLN A 1 84 ? -5.845 16.326 -9.145 1.00 59.91 84 GLN A O 1
ATOM 678 N N . ARG A 1 85 ? -5.611 18.558 -9.106 1.00 56.38 85 ARG A N 1
ATOM 679 C CA . ARG A 1 85 ? -4.584 18.606 -8.049 1.00 56.38 85 ARG A CA 1
ATOM 680 C C . ARG A 1 85 ? -5.144 18.601 -6.627 1.00 56.38 85 ARG A C 1
ATOM 682 O O . ARG A 1 85 ? -4.369 18.540 -5.682 1.00 56.38 85 ARG A O 1
ATOM 689 N N . THR A 1 86 ? -6.454 18.728 -6.462 1.00 47.88 86 THR A N 1
ATOM 690 C CA . THR A 1 86 ? -7.088 18.780 -5.144 1.00 47.88 86 THR A CA 1
ATOM 691 C C . THR A 1 86 ? -7.795 17.460 -4.881 1.00 47.88 86 THR A C 1
ATOM 693 O O . THR A 1 86 ? -8.983 17.358 -5.163 1.00 47.88 86 THR A O 1
ATOM 696 N N . HIS A 1 87 ? -7.060 16.469 -4.373 1.00 38.38 87 HIS A N 1
ATOM 697 C CA . HIS A 1 87 ? -7.594 15.286 -3.695 1.00 38.38 87 HIS A CA 1
ATOM 698 C C . HIS A 1 87 ? -6.558 14.709 -2.736 1.00 38.38 87 HIS A C 1
ATOM 700 O O . HIS A 1 87 ? -5.378 14.627 -3.140 1.00 38.38 87 HIS A O 1
#

Radius of gyration: 17.96 Å; chains: 1; bounding box: 31×36×41 Å

pLDDT: mean 72.72, std 12.88, range [36.91, 88.19]

Organism: Armillaria ostoyae (NCBI:txid47428)

Foldseek 3Di:
DADDDDDDDDDDDGDDPCRCCDPNNVDDDDPDPLEDWAFDADPVRHGPDIRHHQYPDPCSVVVVVVVVVVCVVCVVVDDQPPVRPPD

Secondary structure (DSSP, 8-state):
--------SS------HHHHHSTTT-PPP----SSS-EEEE-TTS-EEEEE----S-TTHHHHHHHHHHHHHHHHTT----TTTS--

=== Feature glossary ===
Legend for the data blocks above and below:

— What the protein is —

The amino-acid sequence is the protein's primary structure: the linear order of residues from the N-terminus to the C-terminus, written in one-letter code. Everything else here — the 3D coordinates, the secondary structure, the domain annotations — is ultimately a consequence of this string.

Functional annotations link the protein to curated databases. InterPro entries identify conserved domains and families by matching the sequence against member-database signatures (Pfam, PROSITE, CDD, …). Gene Ontology (GO) terms describe molecular function, biological process, and cellular component in a controlled vocabulary. CATH places the structure in a hierarchical fold classification (Class/Architecture/Topology/Homologous-superfamily). The organism is the source species.

— Where its atoms are —

Atomic coordinates in PDBx/mmCIF format — the same representation the Protein Data Bank distributes. Each line of the _atom_site loop places one backbone atom in Cartesian space (units: ångströms, origin: arbitrary).

The six renders are orthographic views along the three Cartesian axes in both directions. Representation (cartoon, sticks, or surface) and color scheme (sequence-rainbow or by-chain) vary across proteins so the training set covers all the common visualization conventions.

— Local backbone conformation —

Eight-state secondary structure (DSSP): H is the canonical α-helix, G the tighter 3₁₀-helix, I the wider π-helix; E/B are β-structure, T and S are turns and bends, and '-' is everything else. DSSP derives these from the pattern of main-chain N–H···O=C hydrogen bonds, not from the sequence.

Three-state secondary structure (P-SEA) collapses the eight DSSP classes into helix (a), strand (b), and coil (c). P-SEA assigns these from Cα geometry alone — distances and angles — without requiring backbone oxygens, so it works on any Cα trace.

φ (phi) and ψ (psi) are the two rotatable backbone dihedrals per residue: φ is the C(i-1)–N–Cα–C torsion, ψ is the N–Cα–C–N(i+1) torsion, both in degrees on (−180°, 180°]. α-helical residues cluster near (−60°, −45°); β-strand residues near (−120°, +130°). A Ramachandran plot is simply a scatter of (φ, ψ) for every residue.

— Global shape and packing —

The geometric summary reports three shape descriptors. Rg (radius of gyration) measures how spread out the Cα atoms are about their centre of mass; compact globular proteins have small Rg, elongated or unfolded ones large. Cα contacts (<8 Å, |i−j|>4) count long-range residue pairs in spatial proximity — high for tightly packed folds, near zero for rods or random coil. The bounding-box extents give the protein's footprint along x, y, z in Å.

SASA measures how much of the protein is reachable by solvent. It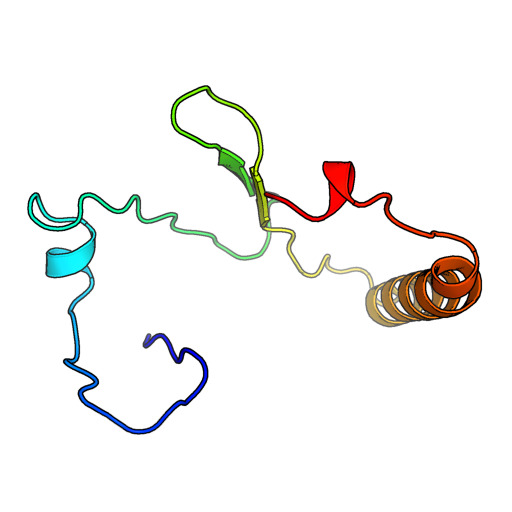 is computed by rolling a water-sized probe over the atomic surface and summing the exposed area (Å²). Per-residue SASA distinguishes core (buried, low SASA) from surface (exposed, high SASA) residues; total SASA is a whole-molecule size measure.

Plot images: a contact map (which residues are close in 3D, as an N×N binary image), a Ramachandran scatter (backbone torsion angles, revealing secondary-structure composition at a glance), and — for AlphaFold structures — a PAE heatmap (pairwise prediction confidence).

— Structural neighborhood —

A 3Di character summarizes, for each residue, the relative orientation of the Cα frame of its nearest spatial neighbor. Because it encodes fold topology rather than chemistry, 3Di alignments detect remote structural similarity that sequence alignment misses.

The Foldseek neighbor list gives the closest experimentally determined structures in the PDB, ranked by structural alignment. TM-score near 1 means near-identical fold; near 0.3 means only rough topology match. This is how one finds what a novel AlphaFold prediction most resembles in the solved-structure universe.

— Confidence and disorder —

For AlphaFold models, the B-factor field carries pLDDT — the model's own estimate of local accuracy on a 0–100 scale. Regions with pLDDT<50 should be treated as essentially unmodeled; they often correspond to intrinsically disordered segments.

Crystallographic B-factors measure how much each atom's electron density is smeared out, in Å². They rise in mobile loops and surface residues and fall in the buried interior. In AlphaFold models this column is repurposed to hold pLDDT instead.

Predicted Aligned Error (PAE) is an AlphaFold confidence matrix: entry (i, j) is the expected error in the position of residue j, in ångströms, when the prediction is superimposed on the true structure at residue i. Low PAE within a block of residues means that block is internally rigid and well-predicted; high PAE between two blocks means their relative placement is uncertain even if each block individually is confident.